Protein AF-A0A955QNY0-F1 (afdb_monomer_lite)

pLDDT: mean 90.21, std 10.68, range [35.59, 97.38]

Structure (mmCIF, N/CA/C/O backbone):
data_AF-A0A955QNY0-F1
#
_entry.id   AF-A0A955QNY0-F1
#
loop_
_atom_site.group_PDB
_atom_site.id
_atom_site.type_symbol
_atom_site.label_atom_id
_atom_site.label_alt_id
_atom_site.label_comp_id
_atom_site.label_asym_id
_atom_site.label_entity_id
_atom_site.label_seq_id
_atom_site.pdbx_PDB_ins_code
_atom_site.Cartn_x
_atom_site.Cartn_y
_atom_site.Cartn_z
_atom_site.occupancy
_atom_site.B_iso_or_equiv
_atom_site.auth_seq_id
_atom_site.auth_comp_id
_atom_site.auth_asym_id
_atom_site.auth_atom_id
_atom_site.pdbx_PDB_model_num
ATOM 1 N N . MET A 1 1 ? 2.846 -6.123 -20.991 1.00 68.31 1 MET A N 1
ATOM 2 C CA . MET A 1 1 ? 1.981 -5.588 -19.917 1.00 68.31 1 MET A CA 1
ATOM 3 C C . MET A 1 1 ? 2.854 -4.707 -19.035 1.00 68.31 1 MET A C 1
ATOM 5 O O . MET A 1 1 ? 4.011 -5.057 -18.876 1.00 68.31 1 MET A O 1
ATOM 9 N N . ASN A 1 2 ? 2.385 -3.548 -18.560 1.00 88.75 2 ASN A N 1
ATOM 10 C CA . ASN A 1 2 ? 3.190 -2.691 -17.676 1.00 88.75 2 ASN A CA 1
ATOM 11 C C . ASN A 1 2 ? 2.730 -2.917 -16.227 1.00 88.75 2 ASN A C 1
ATOM 13 O O . ASN A 1 2 ? 1.724 -2.341 -15.808 1.00 88.75 2 ASN A O 1
ATOM 17 N N . TYR A 1 3 ? 3.417 -3.814 -15.514 1.00 93.19 3 TYR A N 1
ATOM 18 C CA . TYR A 1 3 ? 3.043 -4.262 -14.169 1.00 93.19 3 TYR A CA 1
ATOM 19 C C . TYR A 1 3 ? 3.091 -3.126 -13.149 1.00 93.19 3 TYR A C 1
ATOM 21 O O . TYR A 1 3 ? 2.096 -2.907 -12.460 1.00 93.19 3 TYR A O 1
ATOM 29 N N . ARG A 1 4 ? 4.154 -2.312 -13.171 1.00 93.94 4 ARG A N 1
ATOM 30 C CA . ARG A 1 4 ? 4.262 -1.074 -12.384 1.00 93.94 4 ARG A CA 1
ATOM 31 C C . ARG A 1 4 ? 3.020 -0.196 -12.528 1.00 93.94 4 ARG A C 1
ATOM 33 O O . ARG A 1 4 ? 2.411 0.200 -11.543 1.00 93.94 4 ARG A O 1
ATOM 40 N N . THR A 1 5 ? 2.592 0.081 -13.760 1.00 94.88 5 THR A N 1
ATOM 41 C CA . THR A 1 5 ? 1.409 0.923 -14.021 1.00 94.88 5 THR A CA 1
ATOM 42 C C . THR A 1 5 ? 0.134 0.313 -13.434 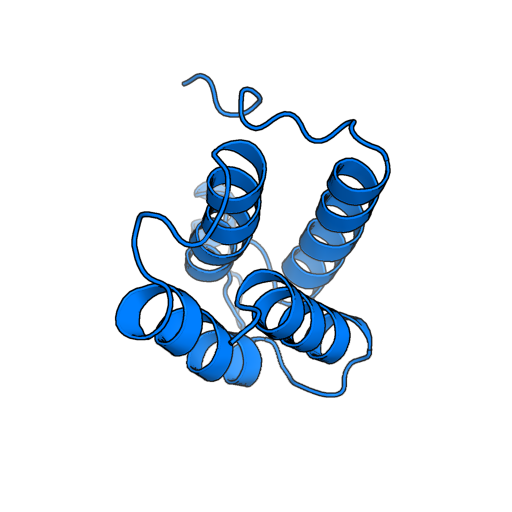1.00 94.88 5 THR A C 1
ATOM 44 O O . THR A 1 5 ? -0.742 1.035 -12.970 1.00 94.88 5 THR A O 1
ATOM 47 N N . GLN A 1 6 ? -0.001 -1.012 -13.466 1.00 95.31 6 GLN A N 1
ATOM 48 C CA . GLN A 1 6 ? -1.170 -1.710 -12.929 1.00 95.31 6 GLN A CA 1
ATOM 49 C C . GLN A 1 6 ? -1.197 -1.737 -11.397 1.00 95.31 6 GLN A C 1
ATOM 51 O O . GLN A 1 6 ? -2.278 -1.612 -10.819 1.00 95.31 6 GLN A O 1
ATOM 56 N N . LEU A 1 7 ? -0.036 -1.853 -10.751 1.00 96.19 7 LEU A N 1
ATOM 57 C CA . LEU A 1 7 ? 0.107 -1.734 -9.298 1.00 96.19 7 LEU A CA 1
ATOM 58 C C . LEU A 1 7 ? -0.199 -0.302 -8.843 1.00 96.19 7 LEU A C 1
ATOM 60 O O . LEU A 1 7 ? -1.045 -0.096 -7.976 1.00 96.19 7 LEU A O 1
ATOM 64 N N . MET A 1 8 ? 0.375 0.697 -9.520 1.00 96.31 8 MET A N 1
ATOM 65 C CA . MET A 1 8 ? 0.115 2.115 -9.247 1.00 96.31 8 MET A CA 1
ATOM 66 C C . MET A 1 8 ? -1.371 2.467 -9.357 1.00 96.31 8 MET A C 1
ATOM 68 O O . MET A 1 8 ? -1.912 3.113 -8.468 1.00 96.31 8 MET A O 1
ATOM 72 N N . LYS A 1 9 ? -2.068 1.984 -10.393 1.00 96.00 9 LYS A N 1
ATOM 73 C CA . LYS A 1 9 ? -3.517 2.204 -10.546 1.00 96.00 9 LYS A CA 1
ATOM 74 C C . LYS A 1 9 ? -4.339 1.653 -9.383 1.00 96.00 9 LYS A C 1
ATOM 76 O O . LYS A 1 9 ? -5.346 2.249 -9.016 1.00 96.00 9 LYS A O 1
ATOM 81 N N . ARG A 1 10 ? -3.939 0.513 -8.818 1.00 96.12 10 ARG A N 1
ATOM 82 C CA . ARG A 1 10 ? -4.618 -0.074 -7.654 1.00 96.12 10 ARG A CA 1
ATOM 83 C C . ARG A 1 10 ? -4.383 0.774 -6.409 1.00 96.12 10 ARG A C 1
ATOM 85 O O . ARG A 1 10 ? -5.331 1.034 -5.676 1.00 96.12 10 ARG A O 1
ATOM 92 N N . ILE A 1 11 ? -3.153 1.250 -6.208 1.00 96.81 11 ILE A N 1
ATOM 93 C CA . ILE A 1 11 ? -2.822 2.174 -5.115 1.00 96.81 11 ILE A CA 1
ATOM 94 C C . ILE A 1 11 ? -3.618 3.480 -5.265 1.00 96.81 11 ILE A C 1
ATOM 96 O O . ILE A 1 11 ? -4.215 3.956 -4.306 1.00 96.81 11 ILE A O 1
ATOM 100 N N . GLU A 1 12 ? -3.704 4.041 -6.472 1.00 96.69 12 GLU A N 1
ATOM 101 C CA . GLU A 1 12 ? -4.519 5.230 -6.751 1.00 96.69 12 GLU A CA 1
ATOM 102 C C . GLU A 1 12 ? -6.011 4.997 -6.466 1.00 96.69 12 GLU A C 1
ATOM 104 O O . GLU A 1 12 ? -6.668 5.866 -5.885 1.00 96.69 12 GLU A O 1
ATOM 109 N N . ALA A 1 13 ? -6.551 3.829 -6.827 1.00 97.00 13 ALA A N 1
ATOM 110 C CA . ALA A 1 13 ? -7.934 3.463 -6.524 1.00 97.00 13 ALA A CA 1
ATOM 111 C C . ALA A 1 13 ? -8.191 3.417 -5.007 1.00 97.00 13 ALA A C 1
ATOM 113 O O . ALA A 1 13 ? -9.184 3.980 -4.543 1.00 97.00 13 ALA A O 1
ATOM 114 N N . LEU A 1 14 ? -7.261 2.852 -4.227 1.00 97.38 14 LEU A N 1
ATOM 115 C CA . LEU A 1 14 ? -7.327 2.867 -2.763 1.00 97.38 14 LEU A CA 1
ATOM 116 C C . LEU A 1 14 ? -7.290 4.303 -2.221 1.00 97.38 14 LEU A C 1
ATOM 118 O O . LEU A 1 14 ? -8.163 4.720 -1.462 1.00 97.38 14 LEU A O 1
ATOM 122 N N . LEU A 1 15 ? -6.299 5.098 -2.636 1.00 97.19 15 LEU A N 1
ATOM 123 C CA . LEU A 1 15 ? -6.078 6.448 -2.102 1.00 97.19 15 LEU A CA 1
ATOM 124 C C . LEU A 1 15 ? -7.175 7.452 -2.477 1.00 97.19 15 LEU A C 1
ATOM 126 O O . LEU A 1 15 ? -7.334 8.464 -1.785 1.00 97.19 15 LEU A O 1
ATOM 130 N N . SER A 1 16 ? -7.901 7.191 -3.565 1.00 96.69 16 SER A N 1
ATOM 131 C CA . SER A 1 16 ? -9.059 7.973 -4.010 1.00 96.69 16 SER A CA 1
ATOM 132 C C . SER A 1 16 ? -10.388 7.492 -3.417 1.00 96.69 16 SER A C 1
ATOM 134 O O . SER A 1 16 ? -11.412 8.140 -3.640 1.00 96.69 16 SER A O 1
ATOM 136 N N . GLY A 1 17 ? -10.387 6.391 -2.655 1.00 95.56 17 GLY A N 1
ATOM 137 C CA . GLY A 1 17 ? -11.592 5.789 -2.083 1.00 95.56 17 GLY A CA 1
ATOM 138 C C . GLY A 1 17 ? -12.480 5.085 -3.113 1.00 95.56 17 GLY A C 1
ATOM 139 O O . GLY A 1 17 ? -13.665 4.888 -2.859 1.00 95.56 17 GLY A O 1
ATOM 140 N N . GLN A 1 18 ? -11.938 4.740 -4.286 1.00 96.44 18 GLN A N 1
ATOM 141 C CA . GLN A 1 18 ? -12.637 3.940 -5.297 1.00 96.44 18 GLN A CA 1
ATOM 142 C C . GLN A 1 18 ? -12.703 2.454 -4.929 1.00 96.44 18 GLN A C 1
ATOM 144 O O . GLN A 1 18 ? -13.565 1.752 -5.451 1.00 96.44 18 GLN A O 1
ATOM 149 N N . CYS A 1 19 ? -11.821 1.989 -4.043 1.00 94.62 19 CYS A N 1
ATOM 150 C CA . CYS A 1 19 ? -11.922 0.690 -3.387 1.00 94.62 19 CYS A CA 1
ATOM 151 C C . CYS A 1 19 ? -11.630 0.814 -1.886 1.00 94.62 19 CYS A C 1
ATOM 153 O O . CYS A 1 19 ? -10.913 1.715 -1.442 1.00 94.62 19 CYS A O 1
ATOM 155 N N . SER A 1 20 ? -12.212 -0.093 -1.107 1.00 95.19 20 SER A N 1
ATOM 156 C CA . SER A 1 20 ? -11.909 -0.279 0.313 1.00 95.19 20 SER A CA 1
ATOM 157 C C . SER A 1 20 ? -10.560 -0.982 0.520 1.00 95.19 20 SER A C 1
ATOM 159 O O . SER A 1 20 ? -9.996 -1.557 -0.410 1.00 95.19 20 SER A O 1
ATOM 161 N N . VAL A 1 21 ? -10.042 -0.972 1.754 1.00 94.56 21 VAL A N 1
ATOM 162 C CA . VAL A 1 21 ? -8.819 -1.720 2.111 1.00 94.56 21 VAL A CA 1
ATOM 163 C C . VAL A 1 21 ? -9.009 -3.228 1.915 1.00 94.56 21 VAL A C 1
ATOM 165 O O . VAL A 1 21 ? -8.086 -3.900 1.465 1.00 94.56 21 VAL A O 1
ATOM 168 N N . GLU A 1 22 ? -10.207 -3.754 2.181 1.00 93.56 22 GLU A N 1
ATOM 169 C CA . GLU A 1 22 ? -10.537 -5.166 1.954 1.00 93.56 22 GLU A CA 1
ATOM 170 C C . GLU A 1 22 ? -10.511 -5.520 0.458 1.00 93.56 22 GLU A C 1
ATOM 172 O O . GLU A 1 22 ? -9.792 -6.430 0.049 1.00 93.56 22 GLU A O 1
ATOM 177 N N . GLU A 1 23 ? -11.197 -4.741 -0.385 1.00 94.06 23 GLU A N 1
ATOM 178 C CA . GLU A 1 23 ? -11.164 -4.940 -1.841 1.00 94.06 23 GLU A CA 1
ATOM 179 C C . GLU A 1 23 ? -9.755 -4.739 -2.411 1.00 94.06 23 GLU A C 1
ATOM 181 O O . GLU A 1 23 ? -9.348 -5.426 -3.351 1.00 94.06 23 GLU A O 1
ATOM 186 N N . PHE A 1 24 ? -8.999 -3.784 -1.866 1.00 95.44 24 PHE A N 1
ATOM 187 C CA . PHE A 1 24 ? -7.607 -3.577 -2.234 1.00 95.44 24 PHE A CA 1
ATOM 188 C C . PHE A 1 24 ? -6.763 -4.801 -1.876 1.00 95.44 24 PHE A C 1
ATOM 190 O O . PHE A 1 24 ? -5.997 -5.248 -2.724 1.00 95.44 24 PHE A O 1
ATOM 197 N N . ARG A 1 25 ? -6.947 -5.394 -0.690 1.00 93.06 25 ARG A N 1
ATOM 198 C CA . ARG A 1 25 ? -6.266 -6.628 -0.279 1.00 93.06 25 ARG A CA 1
ATOM 199 C C . ARG A 1 25 ? -6.484 -7.747 -1.277 1.00 93.06 25 ARG A C 1
ATOM 201 O O . ARG A 1 25 ? -5.503 -8.279 -1.776 1.00 93.06 25 ARG A O 1
ATOM 208 N N . GLU A 1 26 ? -7.718 -8.054 -1.647 1.00 90.50 26 GLU A N 1
ATOM 209 C CA . GLU A 1 26 ? -7.963 -9.136 -2.605 1.00 90.50 26 GLU A CA 1
ATOM 210 C C . GLU A 1 26 ? -7.354 -8.844 -3.989 1.00 90.50 26 GLU A C 1
ATOM 212 O O . GLU A 1 26 ? -6.677 -9.690 -4.574 1.00 90.50 26 GLU A O 1
ATOM 217 N N . ASN A 1 27 ? -7.540 -7.624 -4.508 1.00 91.31 27 ASN A N 1
ATOM 218 C CA . ASN A 1 27 ? -7.158 -7.279 -5.881 1.00 91.31 27 ASN A CA 1
ATOM 219 C C . ASN A 1 27 ? -5.671 -6.945 -6.072 1.00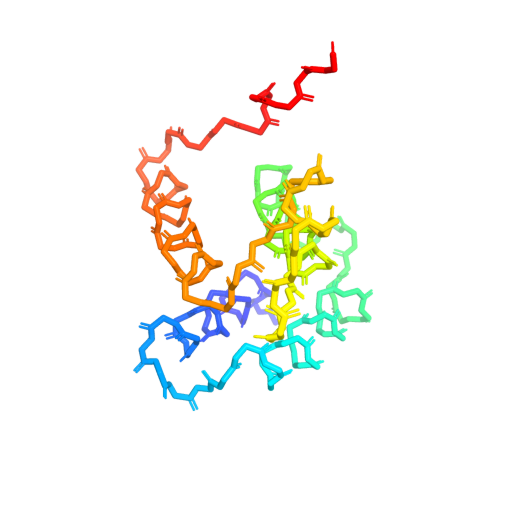 91.31 27 ASN A C 1
ATOM 221 O O . ASN A 1 27 ? -5.143 -7.097 -7.179 1.00 91.31 27 ASN A O 1
ATOM 225 N N . TYR A 1 28 ? -5.012 -6.410 -5.045 1.00 92.88 28 TYR A N 1
ATOM 226 C CA . TYR A 1 28 ? -3.594 -6.057 -5.070 1.00 92.88 28 TYR A CA 1
ATOM 227 C C . TYR A 1 28 ? -2.730 -7.265 -4.728 1.00 92.88 28 TYR A C 1
ATOM 229 O O . TYR A 1 28 ? -1.799 -7.556 -5.474 1.00 92.88 28 TYR A O 1
ATOM 237 N N . TYR A 1 29 ? -3.073 -7.999 -3.663 1.00 87.44 29 TYR A N 1
ATOM 238 C CA . TYR A 1 29 ? -2.297 -9.146 -3.188 1.00 87.44 29 TYR A CA 1
ATOM 239 C C . TYR A 1 29 ? -2.218 -10.242 -4.252 1.00 87.44 29 TYR A C 1
ATOM 241 O O . TYR A 1 29 ? -1.127 -10.678 -4.612 1.00 87.44 29 TYR A O 1
ATOM 249 N N . TYR A 1 30 ? -3.366 -10.618 -4.831 1.00 87.38 30 TYR A N 1
ATOM 250 C CA . TYR A 1 30 ? -3.411 -11.602 -5.913 1.00 87.38 30 TYR A CA 1
ATOM 251 C C . TYR A 1 30 ? -2.592 -11.144 -7.125 1.00 87.38 30 TYR A C 1
ATOM 253 O O . TYR A 1 30 ? -1.795 -11.902 -7.664 1.00 87.38 30 TYR A O 1
ATOM 261 N N . TYR A 1 31 ? -2.753 -9.885 -7.539 1.00 91.81 31 TYR A N 1
ATOM 262 C CA . TYR A 1 31 ? -2.053 -9.367 -8.711 1.00 91.81 31 TYR A CA 1
ATOM 263 C C . TYR A 1 31 ? -0.534 -9.345 -8.511 1.00 91.81 31 TYR A C 1
ATOM 265 O O . TYR A 1 31 ? 0.200 -9.753 -9.405 1.00 91.81 31 TYR A O 1
ATOM 273 N N . PHE A 1 32 ? -0.065 -8.872 -7.353 1.00 92.50 32 PHE A N 1
ATOM 274 C CA . PHE A 1 32 ? 1.362 -8.750 -7.066 1.00 92.50 32 PHE A CA 1
ATOM 275 C C . PHE A 1 32 ? 2.054 -10.113 -6.954 1.00 92.50 32 PHE A C 1
ATOM 277 O O . PHE A 1 32 ? 3.142 -10.261 -7.494 1.00 92.50 32 PHE A O 1
ATOM 284 N N . LEU A 1 33 ? 1.424 -11.110 -6.325 1.00 88.31 33 LEU A N 1
ATOM 285 C CA . LEU A 1 33 ? 2.042 -12.429 -6.146 1.00 88.31 33 LEU A CA 1
ATOM 286 C C . LEU A 1 33 ? 1.897 -13.361 -7.353 1.00 88.31 33 LEU A C 1
ATOM 288 O O . LEU A 1 33 ? 2.820 -14.111 -7.652 1.00 88.31 33 LEU A O 1
ATOM 292 N N . GLU A 1 34 ? 0.748 -13.346 -8.030 1.00 89.62 34 GLU A N 1
ATOM 293 C CA . GLU A 1 34 ? 0.440 -14.352 -9.056 1.00 89.62 34 GLU A CA 1
ATOM 294 C C . GLU A 1 34 ? 0.680 -13.842 -10.482 1.00 89.62 34 GLU A C 1
ATOM 296 O O . GLU A 1 34 ? 0.938 -14.640 -11.384 1.00 89.62 34 GLU A O 1
ATOM 301 N N . GLU A 1 35 ? 0.573 -12.528 -10.719 1.00 91.69 35 GLU A N 1
ATOM 302 C CA . GLU A 1 35 ? 0.658 -11.971 -12.074 1.00 91.69 35 GLU A CA 1
ATOM 303 C C . GLU A 1 35 ? 1.959 -11.220 -12.368 1.00 91.69 35 GLU A C 1
ATOM 305 O O . GLU A 1 35 ? 2.264 -11.044 -13.546 1.00 91.69 35 GLU A O 1
ATOM 310 N N . VAL A 1 36 ? 2.724 -10.771 -11.365 1.00 92.31 36 VAL A N 1
ATOM 311 C CA . VAL A 1 36 ? 3.984 -10.034 -11.574 1.00 92.31 36 VAL A CA 1
ATOM 312 C C . VAL A 1 36 ? 5.170 -11.010 -11.627 1.00 92.31 36 VAL A C 1
ATOM 314 O O . VAL A 1 36 ? 5.461 -11.656 -10.628 1.00 92.31 36 VAL A O 1
ATOM 317 N N . PRO A 1 37 ? 5.881 -11.127 -12.766 1.00 92.25 37 PRO A N 1
ATOM 318 C CA . PRO A 1 37 ? 7.115 -11.910 -12.850 1.00 92.25 37 PRO A CA 1
ATOM 319 C C . PRO A 1 37 ? 8.258 -11.314 -12.016 1.00 92.25 37 PRO A C 1
ATOM 321 O O . PRO A 1 37 ? 8.360 -10.093 -11.904 1.00 92.25 37 PRO A O 1
ATOM 324 N N . ASP A 1 38 ? 9.181 -12.162 -11.556 1.00 85.31 38 ASP A N 1
ATOM 325 C CA . ASP A 1 38 ? 10.348 -11.775 -10.743 1.00 85.31 38 ASP A CA 1
ATOM 326 C C . ASP A 1 38 ? 11.238 -10.685 -11.378 1.00 85.31 38 ASP A C 1
ATOM 328 O O . ASP A 1 38 ? 11.905 -9.942 -10.667 1.00 85.31 38 ASP A O 1
ATOM 332 N N . ASP A 1 39 ? 11.273 -10.581 -12.711 1.00 90.12 39 ASP A N 1
ATOM 333 C CA . ASP A 1 39 ? 12.107 -9.634 -13.468 1.00 90.12 39 ASP A CA 1
ATOM 334 C C . ASP A 1 39 ? 11.328 -8.429 -14.027 1.00 90.12 39 ASP A C 1
ATOM 336 O O . ASP A 1 39 ? 11.849 -7.652 -14.832 1.00 90.12 39 ASP A O 1
ATOM 340 N N . ALA A 1 40 ? 10.060 -8.277 -13.640 1.00 92.88 40 ALA A N 1
ATOM 341 C CA . ALA A 1 40 ? 9.169 -7.264 -14.197 1.00 92.88 40 ALA A CA 1
ATOM 342 C C . ALA A 1 40 ? 9.290 -5.874 -13.556 1.00 92.88 40 ALA A C 1
ATOM 344 O O . ALA A 1 40 ? 8.727 -4.914 -14.096 1.00 92.88 40 ALA A O 1
ATOM 345 N N . LEU A 1 41 ? 9.968 -5.789 -12.416 1.00 93.38 41 LEU A N 1
ATOM 346 C CA . LEU A 1 41 ? 10.156 -4.600 -11.592 1.00 93.38 41 LEU A CA 1
ATOM 347 C C . LEU A 1 41 ? 11.641 -4.483 -11.233 1.00 93.38 41 LEU A C 1
ATOM 349 O O . LEU A 1 41 ? 12.331 -5.499 -11.132 1.00 93.38 41 LEU A O 1
ATOM 353 N N . ASP A 1 42 ? 12.137 -3.259 -11.068 1.00 93.31 42 ASP A N 1
ATOM 354 C CA . ASP A 1 42 ? 13.469 -3.055 -10.488 1.00 93.31 42 ASP A CA 1
ATOM 355 C C . ASP A 1 42 ? 13.465 -3.272 -8.963 1.00 93.31 42 ASP A C 1
ATOM 357 O O . ASP A 1 42 ? 12.410 -3.441 -8.351 1.00 93.31 42 ASP A O 1
ATOM 361 N N . ASP A 1 43 ? 14.650 -3.308 -8.348 1.00 91.31 43 ASP A N 1
ATOM 362 C CA . ASP A 1 43 ? 14.784 -3.587 -6.914 1.00 91.31 43 ASP A CA 1
ATOM 363 C C . ASP A 1 43 ? 13.987 -2.580 -6.063 1.00 91.31 43 ASP A C 1
ATOM 365 O O . ASP A 1 43 ? 13.258 -2.985 -5.160 1.00 91.31 43 ASP A O 1
ATOM 369 N N . ASP A 1 44 ? 14.067 -1.281 -6.372 1.00 91.38 44 ASP A N 1
ATOM 370 C CA . ASP A 1 44 ? 13.366 -0.229 -5.622 1.00 91.38 44 ASP A CA 1
ATOM 371 C C . ASP A 1 44 ? 11.841 -0.373 -5.752 1.00 91.38 44 ASP A C 1
ATOM 373 O O . ASP A 1 44 ? 11.106 -0.220 -4.773 1.00 91.38 44 ASP A O 1
ATOM 377 N N . GLU A 1 45 ? 11.355 -0.693 -6.953 1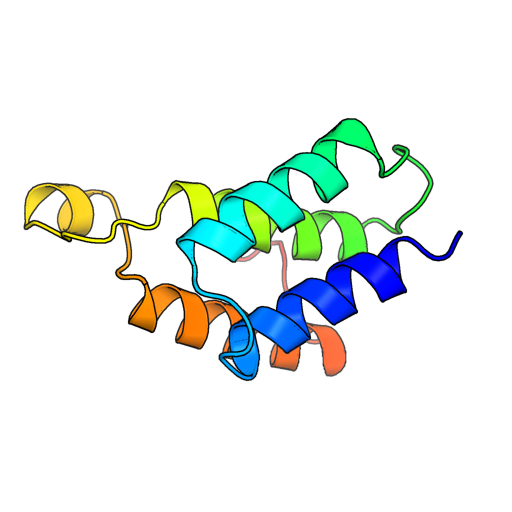.00 93.62 45 GLU A N 1
ATOM 378 C CA . GLU A 1 45 ? 9.952 -1.000 -7.218 1.00 93.62 45 GLU A CA 1
ATOM 379 C C . GLU A 1 45 ? 9.493 -2.253 -6.461 1.00 93.62 45 GLU A C 1
ATOM 381 O O . GLU A 1 45 ? 8.423 -2.230 -5.849 1.00 93.62 45 GLU A O 1
ATOM 386 N N . LEU A 1 46 ? 10.280 -3.333 -6.477 1.00 93.19 46 LEU A N 1
ATOM 387 C CA . LEU A 1 46 ? 9.975 -4.571 -5.754 1.00 93.19 46 LEU A CA 1
ATOM 388 C C . LEU A 1 46 ? 9.869 -4.329 -4.250 1.00 93.19 46 LEU A C 1
ATOM 390 O O . LEU A 1 46 ? 8.905 -4.790 -3.637 1.00 93.19 46 LEU A O 1
ATOM 394 N N . TYR A 1 47 ? 10.811 -3.581 -3.668 1.00 93.19 47 TYR A N 1
ATOM 395 C CA . TYR A 1 47 ? 10.761 -3.234 -2.249 1.00 93.19 47 TYR A CA 1
ATOM 396 C C . TYR A 1 47 ? 9.526 -2.401 -1.921 1.00 93.19 47 TYR A C 1
ATOM 398 O O . TYR A 1 47 ? 8.773 -2.772 -1.024 1.00 93.19 47 TYR A O 1
ATOM 406 N N . PHE A 1 48 ? 9.265 -1.340 -2.689 1.00 95.19 48 PHE A N 1
ATOM 407 C CA . PHE A 1 48 ? 8.109 -0.478 -2.460 1.00 95.19 48 PHE A CA 1
ATOM 408 C C . PHE A 1 48 ? 6.793 -1.258 -2.538 1.00 95.19 48 PHE A C 1
ATOM 410 O O . PHE A 1 48 ? 5.996 -1.245 -1.601 1.00 95.19 48 PHE A O 1
ATOM 417 N N . PHE A 1 49 ? 6.551 -1.978 -3.637 1.00 95.38 49 PHE A N 1
ATOM 418 C CA . PHE A 1 49 ? 5.297 -2.711 -3.815 1.00 95.38 49 PHE A CA 1
ATOM 419 C C . PHE A 1 49 ? 5.150 -3.885 -2.837 1.00 95.38 49 PHE A C 1
ATOM 421 O O . PHE A 1 49 ? 4.017 -4.194 -2.447 1.00 95.38 49 PHE A O 1
ATOM 428 N N . GLY A 1 50 ? 6.266 -4.491 -2.419 1.00 93.88 50 GLY A N 1
ATOM 429 C CA . GLY A 1 50 ? 6.317 -5.495 -1.360 1.00 93.88 50 GLY A CA 1
ATOM 430 C C . GLY A 1 50 ? 5.970 -4.919 0.012 1.00 93.88 50 GLY A C 1
ATOM 431 O O . GLY A 1 50 ? 5.154 -5.499 0.721 1.00 93.88 50 GLY A O 1
ATOM 432 N N . ASP A 1 51 ? 6.482 -3.737 0.355 1.00 94.00 51 ASP A N 1
ATOM 433 C CA . ASP A 1 51 ? 6.156 -3.047 1.606 1.00 94.00 51 ASP A CA 1
ATOM 434 C C . ASP A 1 51 ? 4.665 -2.699 1.696 1.00 94.00 51 ASP A C 1
ATOM 436 O O . ASP A 1 51 ? 4.048 -2.881 2.748 1.00 94.00 51 ASP A O 1
ATOM 440 N N . ILE A 1 52 ? 4.055 -2.261 0.587 1.00 94.94 52 ILE A N 1
ATOM 441 C CA . ILE A 1 52 ? 2.601 -2.046 0.516 1.00 94.94 52 ILE A CA 1
ATOM 442 C C . ILE A 1 52 ? 1.839 -3.322 0.904 1.00 94.94 52 ILE A C 1
ATOM 444 O O . ILE A 1 52 ? 0.856 -3.232 1.646 1.00 94.94 52 ILE A O 1
ATOM 448 N N . GLN A 1 53 ? 2.277 -4.492 0.426 1.00 93.94 53 GLN A N 1
ATOM 449 C CA . GLN A 1 53 ? 1.663 -5.785 0.744 1.00 93.94 53 GLN A CA 1
ATOM 450 C C . GLN A 1 53 ? 1.957 -6.228 2.186 1.00 93.94 53 GLN A C 1
ATOM 452 O O . GLN A 1 53 ? 1.038 -6.647 2.885 1.00 93.94 53 GLN A O 1
ATOM 457 N N . GLU A 1 54 ? 3.191 -6.088 2.665 1.00 92.75 54 GLU A N 1
ATOM 458 C CA . GLU A 1 54 ? 3.575 -6.463 4.032 1.00 92.75 54 GLU A CA 1
ATOM 459 C C . GLU A 1 54 ? 2.797 -5.655 5.080 1.00 92.75 54 GLU A C 1
ATOM 461 O O . GLU A 1 54 ? 2.288 -6.206 6.058 1.00 92.75 54 GLU A O 1
ATOM 466 N N . MET A 1 55 ? 2.649 -4.344 4.868 1.00 93.12 55 MET A N 1
ATOM 467 C CA . MET A 1 55 ? 1.878 -3.495 5.779 1.00 93.12 55 MET A CA 1
ATOM 468 C C . MET A 1 55 ? 0.374 -3.779 5.699 1.00 93.12 55 MET A C 1
ATOM 470 O O . MET A 1 55 ? -0.340 -3.628 6.693 1.00 93.12 55 MET A O 1
ATOM 474 N N . LEU A 1 56 ? -0.115 -4.244 4.547 1.00 93.25 56 LEU A N 1
ATOM 475 C CA . LEU A 1 56 ? -1.510 -4.651 4.384 1.00 93.25 56 LEU A CA 1
ATOM 476 C C . LEU A 1 56 ? -1.851 -5.895 5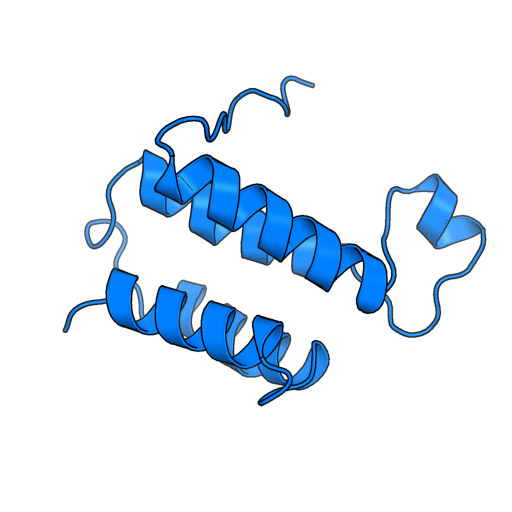.212 1.00 93.25 56 LEU A C 1
ATOM 478 O O . LEU A 1 56 ? -2.975 -5.999 5.714 1.00 93.25 56 LEU A O 1
ATOM 482 N N . ASP A 1 57 ? -0.888 -6.803 5.389 1.00 91.12 57 ASP A N 1
ATOM 483 C CA . ASP A 1 57 ? -1.015 -7.975 6.266 1.00 91.12 57 ASP A CA 1
ATOM 484 C C . ASP A 1 57 ? -1.048 -7.588 7.754 1.00 91.12 57 ASP A C 1
ATOM 486 O O . ASP A 1 57 ? -1.610 -8.314 8.571 1.00 91.12 57 ASP A O 1
ATOM 490 N N . GLN A 1 58 ? -0.511 -6.415 8.103 1.00 91.50 58 GLN A N 1
ATOM 491 C CA . GLN A 1 58 ? -0.522 -5.841 9.456 1.00 91.50 58 GLN A CA 1
ATOM 492 C C . GLN A 1 58 ? -1.630 -4.787 9.637 1.00 91.50 58 GLN A C 1
ATOM 494 O O . GLN A 1 58 ? -1.512 -3.867 10.450 1.00 91.50 58 GLN A O 1
ATOM 499 N N . THR A 1 59 ? -2.715 -4.908 8.870 1.00 93.06 59 THR A N 1
ATOM 500 C CA . THR A 1 59 ? -3.869 -4.003 8.930 1.00 93.06 59 THR A CA 1
ATOM 501 C C . THR A 1 59 ? -5.122 -4.749 9.388 1.00 93.06 59 THR A C 1
ATOM 503 O O . THR A 1 59 ? -5.495 -5.774 8.806 1.00 93.06 59 THR A O 1
ATOM 506 N N . ALA A 1 60 ? -5.796 -4.225 10.413 1.00 89.44 60 ALA A N 1
ATOM 507 C CA . ALA A 1 60 ? -7.051 -4.763 10.939 1.00 89.44 60 ALA A CA 1
ATOM 508 C C . ALA A 1 60 ? -8.195 -3.748 10.814 1.00 89.44 60 ALA A C 1
ATOM 510 O O . ALA A 1 60 ? -7.999 -2.545 10.996 1.00 89.44 60 ALA A O 1
ATOM 511 N N . ASP A 1 61 ? -9.398 -4.259 10.536 1.00 86.25 61 ASP A N 1
ATOM 512 C CA . ASP A 1 61 ? -10.629 -3.460 10.528 1.00 86.25 61 ASP A CA 1
ATOM 513 C C . ASP A 1 61 ? -11.040 -3.069 11.958 1.00 86.25 61 ASP A C 1
ATOM 515 O O . ASP A 1 61 ? -11.249 -1.892 12.250 1.00 86.25 61 ASP A O 1
ATOM 519 N N . ASP A 1 62 ? -11.038 -4.044 12.873 1.00 85.44 62 ASP A N 1
ATOM 520 C CA . ASP A 1 62 ? -11.257 -3.840 14.306 1.00 85.44 62 ASP A CA 1
ATOM 521 C C . ASP A 1 62 ? -9.923 -3.963 15.053 1.00 85.44 62 ASP A C 1
ATOM 523 O O . ASP A 1 62 ? -9.408 -5.056 15.302 1.00 85.44 62 ASP A O 1
ATOM 527 N N . LEU A 1 63 ? -9.308 -2.815 15.324 1.00 86.50 63 LEU A N 1
ATOM 528 C CA . LEU A 1 63 ? -7.966 -2.735 15.881 1.00 86.50 63 LEU A CA 1
ATOM 529 C C . LEU A 1 63 ? -8.013 -2.649 17.412 1.00 86.50 63 LEU A C 1
ATOM 531 O O . LEU A 1 63 ? -8.252 -1.580 17.979 1.00 86.50 63 LEU A O 1
ATOM 535 N N . ASP A 1 64 ? -7.728 -3.766 18.079 1.00 88.38 64 ASP A N 1
ATOM 536 C CA . ASP A 1 64 ? -7.681 -3.842 19.542 1.00 88.38 64 ASP A CA 1
ATOM 537 C C . ASP A 1 64 ? -6.300 -3.493 20.147 1.00 88.38 64 ASP A C 1
ATOM 539 O O . ASP A 1 64 ? -5.307 -3.230 19.458 1.00 88.38 64 ASP A O 1
ATOM 543 N N . GLU A 1 65 ? -6.230 -3.474 21.483 1.00 89.44 65 GLU A N 1
ATOM 544 C CA . GLU A 1 65 ? -5.000 -3.174 22.226 1.00 89.44 65 GLU A CA 1
ATOM 545 C C . GLU A 1 65 ? -3.860 -4.180 21.991 1.00 89.44 65 GLU A C 1
ATOM 547 O O . GLU A 1 65 ? -2.694 -3.827 22.184 1.00 89.44 65 GLU A O 1
ATOM 552 N N . GLU A 1 66 ? -4.160 -5.428 21.629 1.00 88.38 66 GLU A N 1
ATOM 553 C CA . GLU A 1 66 ? -3.151 -6.455 21.367 1.00 88.38 66 GLU A CA 1
ATOM 554 C C . GLU A 1 66 ? -2.531 -6.244 19.985 1.00 88.38 66 GLU A C 1
ATOM 556 O O . GLU A 1 66 ? -1.308 -6.130 19.879 1.00 88.38 66 GLU A O 1
ATOM 561 N N . HIS A 1 67 ? -3.356 -6.047 18.955 1.00 89.88 67 HIS A N 1
ATOM 562 C CA . HIS A 1 67 ? -2.901 -5.697 17.609 1.00 89.88 67 HIS A CA 1
ATOM 563 C C . HIS A 1 67 ? -1.997 -4.455 17.631 1.00 89.88 67 HIS A C 1
ATOM 565 O O . HIS A 1 67 ? -0.894 -4.461 17.077 1.00 89.88 67 HIS A O 1
ATOM 571 N N . ARG A 1 68 ? -2.397 -3.411 18.371 1.00 88.44 68 ARG A N 1
ATOM 572 C CA . ARG A 1 68 ? -1.588 -2.194 18.564 1.00 88.44 68 ARG A CA 1
ATOM 573 C C . ARG A 1 68 ? -0.208 -2.475 19.162 1.00 88.44 68 ARG A C 1
ATOM 575 O O . ARG A 1 68 ? 0.774 -1.883 18.719 1.00 88.44 6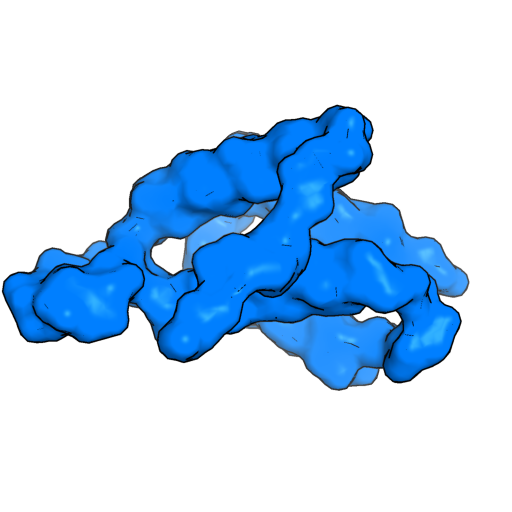8 ARG A O 1
ATOM 582 N N . LYS A 1 69 ? -0.106 -3.371 20.152 1.00 90.25 69 LYS A N 1
ATOM 583 C CA . LYS A 1 69 ? 1.184 -3.760 20.761 1.00 90.25 69 LYS A CA 1
ATOM 584 C C . LYS A 1 69 ? 2.100 -4.480 19.776 1.00 90.25 69 LYS A C 1
ATOM 586 O O . LYS A 1 69 ? 3.316 -4.418 19.935 1.00 90.25 69 LYS A O 1
ATOM 591 N N . HIS A 1 70 ? 1.523 -5.129 18.770 1.00 87.75 70 HIS A N 1
ATOM 592 C CA . HIS A 1 70 ? 2.244 -5.818 17.705 1.00 87.75 70 HIS A CA 1
ATOM 593 C C . HIS A 1 70 ? 2.496 -4.947 16.467 1.00 87.75 70 HIS A C 1
ATOM 595 O O . HIS A 1 70 ? 2.982 -5.462 15.467 1.00 87.75 70 HIS A O 1
ATOM 601 N N . GLY A 1 71 ? 2.212 -3.640 16.533 1.00 88.00 71 GLY A N 1
ATOM 602 C CA . GLY A 1 71 ? 2.501 -2.697 15.450 1.00 88.00 71 GLY A CA 1
ATOM 603 C C . GLY A 1 71 ? 1.451 -2.653 14.340 1.00 88.00 71 GLY A C 1
ATOM 604 O O . GLY A 1 71 ? 1.694 -2.024 13.315 1.00 88.00 71 GLY A O 1
ATOM 605 N N . TRP A 1 72 ? 0.288 -3.277 14.542 1.00 93.94 72 TRP A N 1
ATOM 606 C CA . TRP A 1 72 ? -0.791 -3.244 13.561 1.00 93.94 72 TRP A CA 1
ATOM 607 C C . TRP A 1 72 ? -1.428 -1.860 13.476 1.00 93.94 72 TRP A C 1
ATOM 609 O O . TRP A 1 72 ? -1.443 -1.084 14.442 1.00 93.94 72 TRP A O 1
ATOM 619 N N . MET A 1 73 ? -2.013 -1.594 12.317 1.00 94.19 73 MET A N 1
ATOM 620 C CA . MET A 1 73 ? -2.660 -0.334 11.991 1.00 94.19 73 MET A CA 1
ATOM 621 C C . MET A 1 73 ? -4.117 -0.524 11.586 1.00 94.19 73 MET A C 1
ATOM 623 O O . MET A 1 73 ? -4.531 -1.603 11.159 1.00 94.19 73 MET A O 1
ATOM 627 N N . SER A 1 74 ? -4.905 0.536 11.735 1.00 95.25 74 SER A N 1
ATOM 628 C CA . SER A 1 74 ? -6.271 0.563 11.222 1.00 95.25 74 SER A CA 1
ATOM 629 C C . SER A 1 74 ? -6.259 0.793 9.714 1.00 95.25 74 SER A C 1
ATOM 631 O O . SER A 1 74 ? -5.270 1.268 9.151 1.00 95.25 74 SER A O 1
ATOM 633 N N . ASN A 1 75 ? -7.389 0.545 9.055 1.00 95.06 75 ASN A N 1
ATOM 634 C CA . ASN A 1 75 ? -7.568 0.871 7.637 1.00 95.06 75 ASN A CA 1
ATOM 635 C C . ASN A 1 75 ? -7.224 2.341 7.311 1.00 95.06 75 ASN A C 1
ATOM 637 O O . ASN A 1 75 ? -6.603 2.630 6.288 1.00 95.06 75 ASN A O 1
ATOM 641 N N . GLU A 1 76 ? -7.596 3.281 8.185 1.00 94.56 76 GLU A N 1
ATOM 642 C CA . GLU A 1 76 ? -7.300 4.709 7.998 1.00 94.56 76 GLU A CA 1
ATOM 643 C C . GLU A 1 76 ? -5.802 5.010 8.128 1.00 94.56 76 GLU A C 1
ATOM 645 O O . GLU A 1 76 ? -5.244 5.779 7.339 1.00 94.56 76 GLU A O 1
ATOM 650 N N . GLU A 1 77 ? -5.141 4.390 9.106 1.00 95.69 77 GLU A N 1
ATOM 651 C CA . GLU A 1 77 ? -3.698 4.516 9.313 1.00 95.69 77 GLU A CA 1
ATOM 652 C C . GLU A 1 77 ? -2.913 3.902 8.152 1.00 95.69 77 GLU A C 1
ATOM 654 O O . GLU A 1 77 ? -1.943 4.508 7.695 1.00 95.69 77 GLU A O 1
ATOM 659 N N . TYR A 1 78 ? -3.379 2.771 7.617 1.00 96.00 78 TYR A N 1
ATOM 660 C CA . TYR A 1 78 ? -2.821 2.152 6.420 1.00 96.00 78 TYR A CA 1
ATOM 661 C C . TYR A 1 78 ? -2.909 3.078 5.210 1.00 96.00 78 TYR A C 1
ATOM 663 O O . TYR A 1 78 ? -1.893 3.366 4.585 1.00 96.00 78 TYR A O 1
ATOM 671 N N . ILE A 1 79 ? -4.082 3.647 4.916 1.00 96.88 79 ILE A N 1
ATOM 672 C CA . ILE A 1 79 ? -4.244 4.592 3.798 1.00 96.88 79 ILE A CA 1
ATOM 673 C C . ILE A 1 79 ? -3.325 5.814 3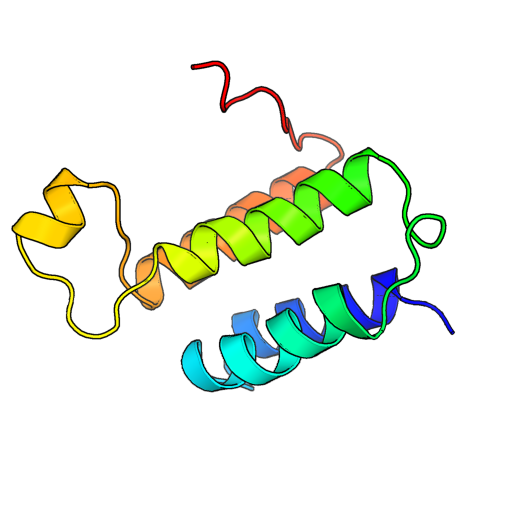.963 1.00 96.88 79 ILE A C 1
ATOM 675 O O . ILE A 1 79 ? -2.720 6.280 2.991 1.00 96.88 79 ILE A O 1
ATOM 679 N N . ALA A 1 80 ? -3.199 6.343 5.184 1.00 96.38 80 ALA A N 1
ATOM 680 C CA . ALA A 1 80 ? -2.300 7.458 5.471 1.00 96.38 80 ALA A CA 1
ATOM 681 C C . ALA A 1 80 ? -0.824 7.078 5.268 1.00 96.38 80 ALA A C 1
ATOM 683 O O . ALA A 1 80 ? -0.059 7.867 4.703 1.00 96.38 80 ALA A O 1
ATOM 684 N N . TRP A 1 81 ? -0.438 5.874 5.692 1.00 95.81 81 TRP A N 1
ATOM 685 C CA . TRP A 1 81 ? 0.899 5.329 5.501 1.00 95.81 81 TRP A CA 1
ATOM 686 C C . TRP A 1 81 ? 1.212 5.130 4.011 1.00 95.81 81 TRP A C 1
ATOM 688 O O . TRP A 1 81 ? 2.188 5.707 3.535 1.00 95.81 81 TRP A O 1
ATOM 698 N N . VAL A 1 82 ? 0.331 4.469 3.247 1.00 96.31 82 VAL A N 1
ATOM 699 C CA . VAL A 1 82 ? 0.476 4.264 1.792 1.00 96.31 82 VAL A CA 1
ATOM 700 C C . VAL A 1 82 ? 0.640 5.596 1.063 1.00 96.31 82 VAL A C 1
ATOM 702 O O . VAL A 1 82 ? 1.485 5.726 0.181 1.00 96.31 82 VAL A O 1
ATOM 705 N N . ARG A 1 83 ? -0.134 6.624 1.435 1.00 97.19 83 ARG A N 1
ATOM 706 C CA . ARG A 1 83 ? -0.022 7.954 0.817 1.00 97.19 83 ARG A CA 1
ATOM 707 C C . ARG A 1 83 ? 1.348 8.587 1.056 1.00 97.19 83 ARG A C 1
ATOM 709 O O . ARG A 1 83 ? 1.920 9.158 0.131 1.00 97.19 83 ARG A O 1
ATOM 716 N N . LYS A 1 84 ? 1.846 8.520 2.293 1.00 95.31 84 LYS A N 1
ATOM 717 C CA . LYS A 1 84 ? 3.157 9.065 2.663 1.00 95.31 84 LYS A CA 1
ATOM 718 C C . LYS A 1 84 ? 4.280 8.323 1.940 1.00 95.31 84 LYS A C 1
ATOM 720 O O . LYS A 1 84 ? 5.205 8.958 1.440 1.00 95.31 84 LYS A O 1
ATOM 725 N N . ASP A 1 85 ? 4.186 7.002 1.891 1.00 94.25 85 ASP A N 1
ATOM 726 C CA . ASP A 1 85 ? 5.214 6.155 1.300 1.00 94.25 85 ASP A CA 1
ATOM 727 C C . ASP A 1 85 ? 5.267 6.312 -0.226 1.00 94.25 85 ASP A C 1
ATOM 729 O O . ASP A 1 85 ? 6.332 6.535 -0.800 1.00 94.25 85 ASP A O 1
ATOM 733 N N . LEU A 1 86 ? 4.098 6.383 -0.875 1.00 95.88 86 LEU A N 1
ATOM 734 C CA . LEU A 1 86 ? 3.980 6.716 -2.294 1.00 95.88 86 LEU A CA 1
ATOM 735 C C . LEU A 1 86 ? 4.608 8.080 -2.624 1.00 95.88 86 LEU A C 1
ATOM 737 O O . LEU A 1 86 ? 5.292 8.219 -3.637 1.00 95.88 86 LEU A O 1
ATOM 741 N N . GLU A 1 87 ? 4.388 9.098 -1.788 1.00 95.81 87 GLU A N 1
ATOM 742 C CA . GLU A 1 87 ? 5.013 10.411 -1.974 1.00 95.81 87 GLU A CA 1
ATOM 743 C C . GLU A 1 87 ? 6.545 10.319 -1.892 1.00 95.81 87 GLU A C 1
ATOM 745 O O . GLU A 1 87 ? 7.242 10.878 -2.744 1.00 95.81 87 GLU A O 1
ATOM 750 N N . ALA A 1 88 ? 7.077 9.580 -0.913 1.00 93.88 88 ALA A N 1
ATOM 751 C CA . ALA A 1 88 ? 8.515 9.362 -0.774 1.00 93.88 88 ALA A CA 1
ATOM 752 C C . ALA A 1 88 ? 9.099 8.633 -1.995 1.00 93.88 88 ALA A C 1
ATOM 754 O O . ALA A 1 88 ? 10.117 9.077 -2.536 1.00 93.88 88 ALA A O 1
ATOM 755 N N . PHE A 1 89 ? 8.426 7.585 -2.473 1.00 94.25 89 PHE A N 1
ATOM 756 C CA . PHE A 1 89 ? 8.814 6.822 -3.659 1.00 94.25 89 PHE A CA 1
ATOM 757 C C . PHE A 1 89 ? 8.858 7.697 -4.914 1.00 94.25 89 PHE A C 1
ATOM 759 O O . PHE A 1 89 ? 9.878 7.759 -5.600 1.00 94.25 89 PHE A O 1
ATOM 766 N N . LEU A 1 90 ? 7.806 8.480 -5.170 1.00 93.19 90 LEU A N 1
ATOM 767 C CA . LEU A 1 90 ? 7.750 9.386 -6.323 1.00 93.19 90 LEU A CA 1
ATOM 768 C C . LEU A 1 90 ? 8.788 10.517 -6.261 1.00 93.19 90 LEU A C 1
ATOM 770 O O . LEU A 1 90 ? 9.206 11.026 -7.302 1.00 93.19 90 LEU A O 1
ATOM 774 N N . MET A 1 91 ? 9.217 10.914 -5.061 1.00 93.50 91 MET A N 1
ATOM 775 C CA . MET A 1 91 ? 10.282 11.902 -4.866 1.00 93.50 91 MET A CA 1
ATOM 776 C C . MET A 1 91 ? 11.698 11.306 -4.920 1.00 93.50 91 MET A C 1
ATOM 778 O O . MET A 1 91 ? 12.658 12.067 -4.777 1.00 93.50 91 MET A O 1
ATOM 782 N N . GLY A 1 92 ? 11.850 9.986 -5.090 1.00 90.56 92 GLY A N 1
ATOM 783 C CA . GLY A 1 92 ? 13.147 9.304 -5.015 1.00 90.56 92 GLY A CA 1
ATOM 784 C C . GLY A 1 92 ? 13.777 9.366 -3.619 1.00 90.56 92 GLY A C 1
ATOM 785 O O . GLY A 1 92 ? 14.996 9.418 -3.487 1.00 90.56 92 GLY A O 1
ATOM 786 N N . LYS A 1 93 ? 12.941 9.455 -2.579 1.00 89.94 93 LYS A N 1
ATOM 787 C CA . LYS A 1 93 ? 13.325 9.504 -1.157 1.00 89.94 93 LYS A CA 1
ATOM 788 C C . LYS A 1 93 ? 12.855 8.274 -0.381 1.00 89.94 93 LYS A C 1
ATOM 790 O O . LYS A 1 93 ? 12.942 8.274 0.845 1.00 89.94 93 LYS A O 1
ATOM 795 N N . TYR A 1 94 ? 12.288 7.294 -1.075 1.00 87.81 94 TYR A N 1
ATOM 796 C CA . TYR A 1 94 ? 11.922 6.026 -0.473 1.00 87.81 94 TYR A CA 1
ATOM 797 C C . TYR A 1 94 ? 13.192 5.313 -0.016 1.00 87.81 94 TYR A C 1
ATOM 799 O O . TYR A 1 94 ? 14.168 5.232 -0.760 1.00 87.81 94 TYR A O 1
ATOM 807 N N . ASP A 1 95 ? 13.179 4.880 1.238 1.00 82.69 95 ASP A N 1
ATOM 808 C CA . ASP A 1 95 ? 14.288 4.189 1.872 1.00 82.69 95 ASP A CA 1
ATOM 809 C C . ASP A 1 95 ? 13.774 2.830 2.359 1.00 82.69 95 ASP A C 1
ATOM 811 O O . ASP A 1 95 ? 13.147 2.762 3.419 1.00 82.69 95 ASP A O 1
ATOM 815 N N . PRO A 1 96 ? 14.024 1.745 1.604 1.00 73.81 96 PRO A N 1
ATOM 816 C CA . PRO A 1 96 ? 13.615 0.402 2.015 1.00 73.81 96 PRO A CA 1
ATOM 817 C C . PRO A 1 96 ? 14.419 -0.109 3.228 1.00 73.81 96 PRO A C 1
ATOM 819 O O . PRO A 1 96 ? 14.067 -1.116 3.839 1.00 73.81 96 PRO A O 1
ATOM 822 N N . SER A 1 97 ? 15.503 0.587 3.602 1.00 63.00 97 SER A N 1
ATOM 823 C CA . SER A 1 97 ? 16.433 0.201 4.675 1.00 63.00 97 SER A CA 1
ATOM 824 C C . SER A 1 97 ? 15.977 0.631 6.073 1.00 63.00 97 SER A C 1
ATOM 826 O O . SER A 1 97 ? 16.510 0.139 7.066 1.00 63.00 97 SER A O 1
ATOM 828 N N . GLY A 1 98 ? 14.954 1.484 6.192 1.00 57.41 98 GLY A N 1
ATOM 829 C CA . GLY A 1 98 ? 14.390 1.934 7.470 1.00 57.41 98 GLY A CA 1
ATOM 830 C C . GLY A 1 98 ? 13.816 0.816 8.356 1.00 57.41 98 GLY A C 1
ATOM 831 O O . GLY A 1 98 ? 13.381 1.095 9.474 1.00 57.41 98 GLY A O 1
ATOM 832 N N . LYS A 1 99 ? 13.830 -0.435 7.874 1.00 51.84 99 LYS A N 1
ATOM 833 C CA . LYS A 1 99 ? 13.463 -1.661 8.590 1.00 51.84 99 LYS A CA 1
ATOM 834 C C . LYS A 1 99 ? 14.664 -2.532 9.012 1.00 51.84 99 LYS A C 1
ATOM 836 O O . LYS A 1 99 ? 14.480 -3.726 9.259 1.00 51.84 99 LYS A O 1
ATOM 841 N N . GLU A 1 100 ? 15.884 -1.986 9.120 1.00 35.59 100 GLU A N 1
ATOM 842 C CA . GLU A 1 100 ? 16.968 -2.693 9.825 1.00 35.59 100 GLU A CA 1
ATOM 843 C C . GLU A 1 100 ? 16.500 -3.084 11.245 1.00 35.59 100 GLU A C 1
ATOM 845 O O . GLU A 1 100 ? 16.083 -2.239 12.040 1.00 35.59 100 GLU A O 1
ATOM 850 N N . LYS A 1 101 ? 16.506 -4.399 11.497 1.00 36.38 101 LYS A N 1
ATOM 851 C CA . LYS A 1 101 ? 16.087 -5.071 12.736 1.00 36.38 101 LYS A CA 1
ATOM 852 C C . LYS A 1 101 ? 16.884 -4.645 13.966 1.00 36.38 101 LYS A C 1
ATOM 854 O O . LYS A 1 101 ? 18.113 -4.457 13.833 1.00 36.38 101 LYS A O 1
#

Foldseek 3Di:
DQLLVVLVVLLVCPLVVVDALVRSLVPLVCCLPPPADPPNDDPLSCLLSVVLNVLSVLEDCDQDPVSVVVVRDYSVVSSVVSVVQVVCSVVVNRDSCPPPD

Sequence (101 aa):
MNYRTQLMKRIEALLSGQCSVEEFRENYYYYFLEEVPDDALDDDELYFFGDIQEMLDQTADDLDEEHRKHGWMSNEEYIAWVRKDLEAFLMGKYDPSGKEK

Radius of gyration: 13.57 Å; chains: 1; bounding box: 30×26×42 Å

Secondary structure (DSSP, 8-state):
--HHHHHHHHHHHHHTTSS-HHHHHHHHHHIIIIIS-TTSS-HHHHHHHHHHHHHHHTEESS--HHHHHTT-EEHHHHHHHHHHHHHHHHTT---GGGG--